Protein AF-0000000080572748 (afdb_homodimer)

Foldseek 3Di:
DQDDDDPVVLVVQLVVQQVCCVVPNDDGDDSVVSSVVVSVCRVPVVVVVVVVVVVVVVVVVVVVVVCCCVVVPDDPPCVVCVVCPPPDD/DQDDDDPVVLVVQLVVQQVCCVVPNPDGDDSVVSSVVVSVCRVPVVVVVVVVVVVVVVVVVVVVVVCCCVVVPDDPPCVVCVVPNPPDD

Radius of gyration: 27.67 Å; Cα contacts (8 Å, |Δi|>4): 99; chains: 2; bounding box: 28×85×69 Å

pLDDT: mean 92.62, std 9.14, range [50.91, 98.81]

Structure (mmCIF, N/CA/C/O backbone):
data_AF-0000000080572748-model_v1
#
loop_
_entity.id
_entity.type
_entity.pdbx_description
1 polymer 'DUF2164 domain-containing protein'
#
loop_
_atom_site.group_PDB
_atom_site.id
_atom_site.type_symbol
_atom_site.label_atom_id
_atom_site.label_alt_id
_atom_site.label_comp_id
_atom_site.label_asym_id
_atom_site.label_entity_id
_atom_site.label_seq_id
_atom_site.pdbx_PDB_ins_code
_atom_site.Cartn_x
_atom_site.Cartn_y
_atom_site.Cartn_z
_atom_site.occupancy
_atom_site.B_iso_or_equiv
_atom_site.auth_seq_id
_atom_site.auth_comp_id
_atom_site.auth_asym_id
_atom_site.auth_atom_id
_atom_site.pdbx_PDB_model_num
ATOM 1 N N . MET A 1 1 ? 10.016 -5.254 5.055 1 54 1 MET A N 1
ATOM 2 C CA . MET A 1 1 ? 9.023 -5.57 6.078 1 54 1 MET A CA 1
ATOM 3 C C . MET A 1 1 ? 7.984 -6.551 5.543 1 54 1 MET A C 1
ATOM 5 O O . MET A 1 1 ? 7.672 -6.539 4.352 1 54 1 MET A O 1
ATOM 9 N N . ALA A 1 2 ? 7.938 -7.727 6.195 1 63.44 2 ALA A N 1
ATOM 10 C CA . ALA A 1 2 ? 6.988 -8.758 5.773 1 63.44 2 ALA A CA 1
ATOM 11 C C . ALA A 1 2 ? 5.551 -8.289 5.98 1 63.44 2 ALA A C 1
ATOM 13 O O . ALA A 1 2 ? 5.207 -7.758 7.039 1 63.44 2 ALA A O 1
ATOM 14 N N . ILE A 1 3 ? 4.84 -8.203 4.883 1 83.25 3 ILE A N 1
ATOM 15 C CA . ILE A 1 3 ? 3.416 -7.898 4.953 1 83.25 3 ILE A CA 1
ATOM 16 C C . ILE A 1 3 ? 2.695 -8.992 5.746 1 83.25 3 ILE A C 1
ATOM 18 O O . ILE A 1 3 ? 2.779 -10.172 5.402 1 83.25 3 ILE A O 1
ATOM 22 N N . ALA A 1 4 ? 2.262 -8.578 6.941 1 84.69 4 ALA A N 1
ATOM 23 C CA . ALA A 1 4 ? 1.565 -9.516 7.816 1 84.69 4 ALA A CA 1
ATOM 24 C C . ALA A 1 4 ? 0.074 -9.562 7.492 1 84.69 4 ALA A C 1
ATOM 26 O O . ALA A 1 4 ? -0.58 -8.516 7.41 1 84.69 4 ALA A O 1
ATOM 27 N N . LEU A 1 5 ? -0.385 -10.766 7.273 1 93.31 5 LEU A N 1
ATOM 28 C CA . LEU A 1 5 ? -1.803 -10.984 7.004 1 93.31 5 LEU A CA 1
ATOM 29 C C . LEU A 1 5 ? -2.475 -11.703 8.164 1 93.31 5 LEU A C 1
ATOM 31 O O . LEU A 1 5 ? -1.882 -12.602 8.773 1 93.31 5 LEU A O 1
ATOM 35 N N . LYS A 1 6 ? -3.727 -11.258 8.375 1 93.38 6 LYS A N 1
ATOM 36 C CA . LYS A 1 6 ? -4.543 -12.062 9.281 1 93.38 6 LYS A CA 1
ATOM 37 C C . LYS A 1 6 ? -4.754 -13.469 8.727 1 93.38 6 LYS A C 1
ATOM 39 O O . LYS A 1 6 ? -4.82 -13.664 7.516 1 93.38 6 LYS A O 1
ATOM 44 N N . LYS A 1 7 ? -4.84 -14.43 9.672 1 95.88 7 LYS A N 1
ATOM 45 C CA . LYS A 1 7 ? -4.973 -15.836 9.305 1 95.88 7 LYS A CA 1
ATOM 46 C C . LYS A 1 7 ? -6.156 -16.047 8.367 1 95.88 7 LYS A C 1
ATOM 48 O O . LYS A 1 7 ? -6.047 -16.781 7.379 1 95.88 7 LYS A O 1
ATOM 53 N N . GLU A 1 8 ? -7.254 -15.43 8.672 1 97.5 8 GLU A N 1
ATOM 54 C CA . GLU A 1 8 ? -8.461 -15.602 7.867 1 97.5 8 GLU A CA 1
ATOM 55 C C . GLU A 1 8 ? -8.242 -15.094 6.441 1 97.5 8 GLU A C 1
ATOM 57 O O . GLU A 1 8 ? -8.703 -15.719 5.484 1 97.5 8 GLU A O 1
ATOM 62 N N . VAL A 1 9 ? -7.594 -13.969 6.324 1 97.62 9 VAL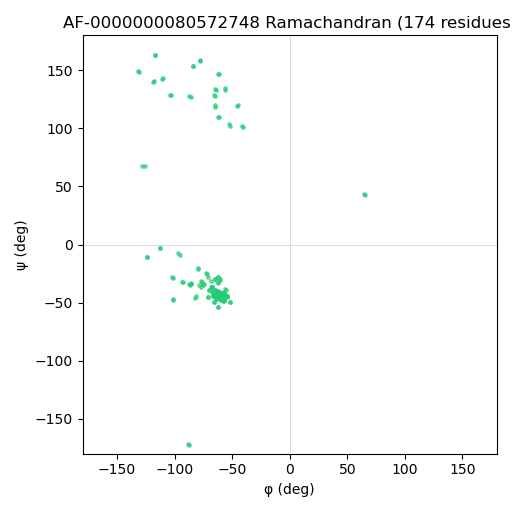 A N 1
ATOM 63 C CA . VAL A 1 9 ? -7.312 -13.391 5.016 1 97.62 9 VAL A CA 1
ATOM 64 C C . VAL A 1 9 ? -6.34 -14.289 4.254 1 97.62 9 VAL A C 1
ATOM 66 O O . VAL A 1 9 ? -6.527 -14.547 3.062 1 97.62 9 VAL A O 1
ATOM 69 N N . ARG A 1 10 ? -5.332 -14.742 4.965 1 97.56 10 ARG A N 1
ATOM 70 C CA . ARG A 1 10 ? -4.363 -15.648 4.355 1 97.56 10 ARG A CA 1
ATOM 71 C C . ARG A 1 10 ? -5.051 -16.891 3.795 1 97.56 10 ARG A C 1
ATOM 73 O O . ARG A 1 10 ? -4.777 -17.297 2.664 1 97.56 10 ARG A O 1
ATOM 80 N N . ASP A 1 11 ? -5.902 -17.516 4.551 1 98.25 11 ASP A N 1
ATOM 81 C CA . ASP A 1 11 ? -6.617 -18.719 4.125 1 98.25 11 ASP A CA 1
ATOM 82 C C . ASP A 1 11 ? -7.465 -18.438 2.887 1 98.25 11 ASP A C 1
ATOM 84 O O . ASP A 1 11 ? -7.527 -19.266 1.972 1 98.25 11 ASP A O 1
ATOM 88 N N . GLU A 1 12 ? -8.07 -17.328 2.932 1 98.5 12 GLU A N 1
ATOM 89 C CA . GLU A 1 12 ? -8.898 -16.953 1.791 1 98.5 12 GLU A CA 1
ATOM 90 C C . GLU A 1 12 ? -8.055 -16.766 0.532 1 98.5 12 GLU A C 1
ATOM 92 O O . GLU A 1 12 ? -8.461 -17.188 -0.557 1 98.5 12 GLU A O 1
ATOM 97 N N . LEU A 1 13 ? -6.91 -16.172 0.668 1 98.62 13 LEU A N 1
ATOM 98 C CA . LEU A 1 13 ? -6.031 -15.961 -0.478 1 98.62 13 LEU A CA 1
ATOM 99 C C . LEU A 1 13 ? -5.484 -17.297 -0.993 1 98.62 13 LEU A C 1
ATOM 101 O O . LEU A 1 13 ? -5.359 -17.484 -2.203 1 98.62 13 LEU A O 1
ATOM 105 N N . VAL A 1 14 ? -5.207 -18.203 -0.081 1 98.75 14 VAL A N 1
ATOM 106 C CA . VAL A 1 14 ? -4.73 -19.516 -0.479 1 98.75 14 VAL A CA 1
ATOM 107 C C . VAL A 1 14 ? -5.809 -20.234 -1.289 1 98.75 14 VAL A C 1
ATOM 109 O O . VAL A 1 14 ? -5.516 -20.828 -2.328 1 98.75 14 VAL A O 1
ATOM 112 N N . ARG A 1 15 ? -7.047 -20.125 -0.856 1 98.69 15 ARG A N 1
ATOM 113 C CA . ARG A 1 15 ? -8.156 -20.719 -1.591 1 98.69 15 ARG A CA 1
ATOM 114 C C . ARG A 1 15 ? -8.312 -20.07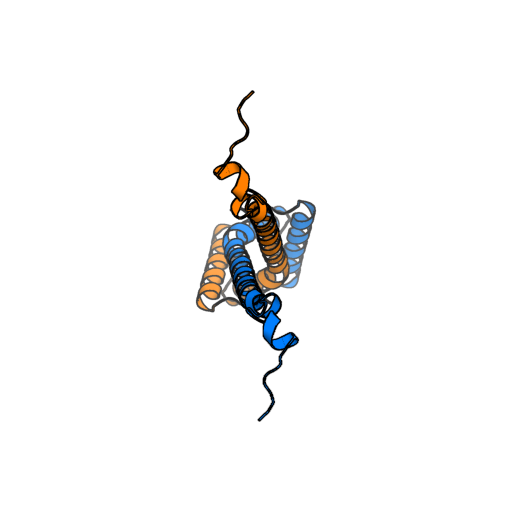8 -2.967 1 98.69 15 ARG A C 1
ATOM 116 O O . ARG A 1 15 ? -8.586 -20.781 -3.951 1 98.69 15 ARG A O 1
ATOM 123 N N . SER A 1 16 ? -8.164 -18.812 -2.99 1 98.81 16 SER A N 1
ATOM 124 C CA . SER A 1 16 ? -8.273 -18.094 -4.258 1 98.81 16 SER A CA 1
ATOM 125 C C . SER A 1 16 ? -7.176 -18.516 -5.227 1 98.81 16 SER A C 1
ATOM 127 O O . SER A 1 16 ? -7.426 -18.688 -6.422 1 98.81 16 SER A O 1
ATOM 129 N N . ILE A 1 17 ? -5.977 -18.703 -4.699 1 98.75 17 ILE A N 1
ATOM 130 C CA . ILE A 1 17 ? -4.863 -19.172 -5.52 1 98.75 17 ILE A CA 1
ATOM 131 C C . ILE A 1 17 ? -5.164 -20.562 -6.051 1 98.75 17 ILE A C 1
ATOM 133 O O . ILE A 1 17 ? -4.961 -20.844 -7.234 1 98.75 17 ILE A O 1
ATOM 137 N N . GLN A 1 18 ? -5.684 -21.453 -5.219 1 98.75 18 GLN A N 1
ATOM 138 C CA . GLN A 1 18 ? -6.031 -22.797 -5.648 1 98.75 18 GLN A CA 1
ATOM 139 C C . GLN A 1 18 ? -7.086 -22.781 -6.75 1 98.75 18 GLN A C 1
ATOM 141 O O . GLN A 1 18 ? -6.984 -23.516 -7.734 1 98.75 18 GLN A O 1
ATOM 146 N N . ARG A 1 19 ? -8.023 -21.922 -6.586 1 98.62 19 ARG A N 1
ATOM 147 C CA . ARG A 1 19 ? -9.078 -21.812 -7.59 1 98.62 19 ARG A CA 1
ATOM 148 C C . ARG A 1 19 ? -8.516 -21.312 -8.914 1 98.62 19 ARG A C 1
ATOM 150 O O . ARG A 1 19 ? -8.914 -21.781 -9.984 1 98.62 19 ARG A O 1
ATOM 157 N N . TYR A 1 20 ? -7.598 -20.359 -8.867 1 98.62 20 TYR A N 1
ATOM 158 C CA . TYR A 1 20 ? -6.961 -19.859 -10.086 1 98.62 20 TYR A CA 1
ATOM 159 C C . TYR A 1 20 ? -6.266 -20.984 -10.836 1 98.62 20 TYR A C 1
ATOM 161 O O . TYR A 1 20 ? -6.371 -21.078 -12.062 1 98.62 20 TYR A O 1
ATOM 169 N N . PHE A 1 21 ? -5.559 -21.812 -10.102 1 98.19 21 PHE A N 1
ATOM 170 C CA . PHE A 1 21 ? -4.852 -22.922 -10.734 1 98.19 21 PHE A CA 1
ATOM 171 C C . PHE A 1 21 ? -5.836 -23.906 -11.344 1 98.19 21 PHE A C 1
ATOM 173 O O 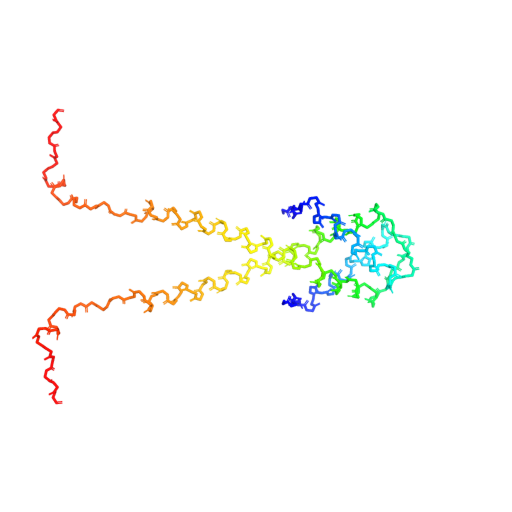. PHE A 1 21 ? -5.609 -24.422 -12.445 1 98.19 21 PHE A O 1
ATOM 180 N N . ASP A 1 22 ? -6.961 -24.172 -10.672 1 97.75 22 ASP A N 1
ATOM 181 C CA . ASP A 1 22 ? -7.984 -25.094 -11.172 1 97.75 22 ASP A CA 1
ATOM 182 C C . ASP A 1 22 ? -8.547 -24.609 -12.508 1 97.75 22 ASP A C 1
ATOM 184 O O . ASP A 1 22 ? -8.836 -25.422 -13.398 1 97.75 22 ASP A O 1
ATOM 188 N N . GLU A 1 23 ? -8.555 -23.312 -12.68 1 97.69 23 GLU A N 1
ATOM 189 C CA . GLU A 1 23 ? -9.281 -22.75 -13.82 1 97.69 23 GLU A CA 1
ATOM 190 C C . GLU A 1 23 ? -8.32 -22.375 -14.945 1 97.69 23 GLU A C 1
ATOM 192 O O . GLU A 1 23 ? -8.695 -22.391 -16.125 1 97.69 23 GLU A O 1
ATOM 197 N N . ASN A 1 24 ? -7.059 -22.031 -14.555 1 96.75 24 ASN A N 1
ATOM 198 C CA . ASN A 1 24 ? -6.238 -21.359 -15.547 1 96.75 24 ASN A CA 1
ATOM 199 C C . ASN A 1 24 ? -4.93 -22.094 -15.797 1 96.75 24 ASN A C 1
ATOM 201 O O . ASN A 1 24 ? -4.203 -21.781 -16.75 1 96.75 24 ASN A O 1
ATOM 205 N N . MET A 1 25 ? -4.668 -23.047 -14.945 1 94.62 25 MET A N 1
ATOM 206 C CA . MET A 1 25 ? -3.381 -23.719 -15.07 1 94.62 25 MET A CA 1
ATOM 207 C C . MET A 1 25 ? -3.57 -25.203 -15.406 1 94.62 25 MET A C 1
ATOM 209 O O . MET A 1 25 ? -4.641 -25.766 -15.164 1 94.62 25 MET A O 1
ATOM 213 N N . ASP A 1 26 ? -2.504 -25.812 -15.883 1 91.44 26 ASP A N 1
ATOM 214 C CA . ASP A 1 26 ? -2.566 -27.203 -16.297 1 91.44 26 ASP A CA 1
ATOM 215 C C . ASP A 1 26 ? -2.615 -28.141 -15.094 1 91.44 26 ASP A C 1
ATOM 217 O O . ASP A 1 26 ? -3.248 -29.203 -15.148 1 91.44 26 ASP A O 1
ATOM 221 N N . GLU A 1 27 ? -1.986 -27.797 -14.094 1 92.25 27 GLU A N 1
ATOM 222 C CA . GLU A 1 27 ? -1.92 -28.641 -12.906 1 92.25 27 GLU A CA 1
ATOM 223 C C . GLU A 1 27 ? -2.535 -27.938 -11.695 1 92.25 27 GLU A C 1
ATOM 225 O O . GLU A 1 27 ? -2.34 -26.734 -11.5 1 92.25 27 GLU A O 1
ATOM 230 N N . LYS A 1 28 ? -3.234 -28.734 -10.953 1 95.44 28 LYS A N 1
ATOM 231 C CA . LYS A 1 28 ? -3.768 -28.25 -9.68 1 95.44 28 LYS A CA 1
ATOM 232 C C . LYS A 1 28 ? -2.686 -28.219 -8.609 1 95.44 28 LYS A C 1
ATOM 234 O O . LYS A 1 28 ? -1.665 -28.891 -8.727 1 95.44 28 LYS A O 1
ATOM 239 N N . ILE A 1 29 ? -2.936 -27.375 -7.586 1 96.81 29 ILE A N 1
ATOM 240 C CA . ILE A 1 29 ? -1.977 -27.328 -6.488 1 96.81 29 ILE A CA 1
ATOM 241 C C . ILE A 1 29 ? -2.715 -27.438 -5.156 1 96.81 29 ILE A C 1
ATOM 243 O O . ILE A 1 29 ? -3.883 -27.047 -5.055 1 96.81 29 ILE A O 1
ATOM 247 N N . GLY A 1 30 ? -2.086 -28.031 -4.16 1 96.38 30 GLY A N 1
ATOM 248 C CA . GLY A 1 30 ? -2.658 -28.156 -2.826 1 96.38 30 GLY A CA 1
ATOM 249 C C . GLY A 1 30 ? -2.363 -26.969 -1.939 1 96.38 30 GLY A C 1
ATOM 250 O O . GLY A 1 30 ? -1.87 -25.938 -2.414 1 96.38 30 GLY A O 1
ATOM 251 N N . ASN A 1 31 ? -2.721 -27.094 -0.689 1 97.81 31 ASN A N 1
ATOM 252 C CA . ASN A 1 31 ? -2.633 -26.031 0.292 1 97.81 31 ASN A CA 1
ATOM 253 C C . ASN A 1 31 ? -1.187 -25.594 0.52 1 97.81 31 ASN A C 1
ATOM 255 O O . ASN A 1 31 ? -0.894 -24.391 0.574 1 97.81 31 ASN A O 1
ATOM 259 N N . ILE A 1 32 ? -0.311 -26.516 0.585 1 97.12 32 ILE A N 1
ATOM 260 C CA . ILE A 1 32 ? 1.09 -26.234 0.88 1 97.12 32 ILE A CA 1
ATOM 261 C C . ILE A 1 32 ? 1.704 -25.422 -0.262 1 97.12 32 ILE A C 1
ATOM 263 O O . ILE A 1 32 ? 2.328 -24.391 -0.033 1 97.12 32 ILE A O 1
ATOM 267 N N . ALA A 1 33 ? 1.522 -25.875 -1.534 1 97.56 33 ALA A N 1
ATOM 268 C CA . ALA A 1 33 ? 2.066 -25.203 -2.709 1 97.56 33 ALA A CA 1
ATOM 269 C C . ALA A 1 33 ? 1.459 -23.812 -2.873 1 97.56 33 ALA A C 1
ATOM 271 O O . ALA A 1 33 ? 2.164 -22.844 -3.193 1 97.56 33 ALA A O 1
ATOM 272 N N . ALA A 1 34 ? 0.122 -23.734 -2.621 1 98.44 34 ALA A N 1
ATOM 273 C CA . ALA A 1 34 ? -0.562 -22.438 -2.711 1 98.44 34 ALA A CA 1
ATOM 274 C C . ALA A 1 34 ? -0.036 -21.469 -1.661 1 98.44 34 ALA A C 1
ATOM 276 O O . ALA A 1 34 ? 0.146 -20.281 -1.942 1 98.44 34 ALA A O 1
ATOM 277 N N . GLY A 1 35 ? 0.205 -22.016 -0.489 1 98.19 35 GLY A N 1
ATOM 278 C CA . GLY A 1 35 ? 0.78 -21.188 0.568 1 98.19 35 GLY A CA 1
ATOM 279 C C . GLY A 1 35 ? 2.184 -20.703 0.253 1 98.19 35 GLY A C 1
ATOM 280 O O . GLY A 1 35 ? 2.531 -19.562 0.539 1 98.19 35 GLY A O 1
ATOM 281 N N . GLY A 1 36 ? 3.014 -21.625 -0.27 1 98.06 36 GLY A N 1
ATOM 282 C CA . GLY A 1 36 ? 4.348 -21.234 -0.7 1 98.06 36 GLY A CA 1
ATOM 283 C C . GLY A 1 36 ? 4.336 -20.141 -1.742 1 98.06 36 GLY A C 1
ATOM 284 O O . GLY A 1 36 ? 5.105 -19.172 -1.649 1 98.06 36 GLY A O 1
ATOM 285 N N . LEU A 1 37 ? 3.393 -20.266 -2.697 1 98.31 37 LEU A N 1
ATOM 286 C CA . LEU A 1 37 ? 3.271 -19.25 -3.736 1 98.31 37 LEU A CA 1
ATOM 287 C C . LEU A 1 37 ? 2.83 -17.906 -3.141 1 98.31 37 LEU A C 1
ATOM 289 O O . LEU A 1 37 ? 3.354 -16.859 -3.512 1 98.31 37 LEU A O 1
ATOM 293 N N . LEU A 1 38 ? 1.883 -17.938 -2.23 1 98.44 38 LEU A N 1
ATOM 294 C CA . LEU A 1 38 ? 1.466 -16.719 -1.552 1 98.44 38 LEU A CA 1
ATOM 295 C C . LEU A 1 38 ? 2.637 -16.078 -0.811 1 98.44 38 LEU A C 1
ATOM 297 O O . LEU A 1 38 ? 2.803 -14.859 -0.837 1 98.44 38 LEU A O 1
ATOM 301 N N . GLY A 1 39 ? 3.436 -16.891 -0.137 1 97.75 39 GLY A N 1
ATOM 302 C CA . GLY A 1 39 ? 4.625 -16.375 0.523 1 97.75 39 GLY A CA 1
ATOM 303 C C . GLY A 1 39 ? 5.574 -15.664 -0.422 1 97.75 39 GLY A C 1
ATOM 304 O O . GLY A 1 39 ? 6.047 -14.562 -0.125 1 97.75 39 GLY A O 1
ATOM 305 N N . PHE A 1 40 ? 5.777 -16.25 -1.541 1 98.44 40 PHE A N 1
ATOM 306 C CA . PHE A 1 40 ? 6.594 -15.648 -2.584 1 98.44 40 PHE A CA 1
ATOM 307 C C . PHE A 1 40 ? 6 -14.312 -3.027 1 98.44 40 PHE A C 1
ATOM 309 O O . PHE A 1 40 ? 6.715 -13.32 -3.156 1 98.44 40 PHE A O 1
ATOM 316 N N . VAL A 1 41 ? 4.719 -14.258 -3.281 1 98.38 41 VAL A N 1
ATOM 317 C CA . VAL A 1 41 ? 4.023 -13.055 -3.723 1 98.38 41 VAL A CA 1
ATOM 318 C C . VAL A 1 41 ? 4.215 -11.938 -2.693 1 98.38 41 VAL A C 1
ATOM 320 O O . VAL A 1 41 ? 4.59 -10.82 -3.045 1 98.38 41 VAL A O 1
ATOM 323 N N . LEU A 1 42 ? 3.988 -12.281 -1.445 1 98 42 LEU A N 1
ATOM 324 C CA . LEU A 1 42 ? 4.055 -11.281 -0.386 1 98 42 LEU A CA 1
ATOM 325 C C . LEU A 1 42 ? 5.473 -10.742 -0.235 1 98 42 LEU A C 1
ATOM 327 O O . LEU A 1 42 ? 5.664 -9.57 0.089 1 98 42 LEU A O 1
ATOM 331 N N . GLU A 1 43 ? 6.48 -11.57 -0.556 1 97.38 43 GLU A N 1
ATOM 332 C CA . GLU A 1 43 ? 7.875 -11.172 -0.38 1 97.38 43 GLU A CA 1
ATOM 333 C C . GLU A 1 43 ? 8.398 -10.43 -1.609 1 97.38 43 GLU A C 1
ATOM 335 O O . GLU A 1 43 ? 9.18 -9.492 -1.486 1 97.38 43 GLU A O 1
ATOM 340 N N . GLU A 1 44 ? 7.93 -10.828 -2.719 1 97.75 44 GLU A N 1
ATOM 341 C CA . GLU A 1 44 ? 8.531 -10.344 -3.961 1 97.75 44 GLU A CA 1
ATOM 342 C C . GLU A 1 44 ? 7.68 -9.242 -4.59 1 97.75 44 GLU A C 1
ATOM 344 O O . GLU A 1 44 ? 8.203 -8.188 -4.961 1 97.75 44 GLU A O 1
ATOM 349 N N . ILE A 1 45 ? 6.406 -9.445 -4.684 1 97.75 45 ILE A N 1
ATOM 350 C CA . ILE A 1 45 ? 5.496 -8.539 -5.367 1 97.75 45 ILE A CA 1
ATOM 351 C C . ILE A 1 45 ? 4.902 -7.551 -4.367 1 97.75 45 ILE A C 1
ATOM 353 O O . ILE A 1 45 ? 4.66 -6.387 -4.699 1 97.75 45 ILE A O 1
ATOM 357 N N . GLY A 1 46 ? 4.75 -8.039 -3.172 1 97.5 46 GLY A N 1
ATOM 358 C CA . GLY A 1 46 ? 4.125 -7.27 -2.109 1 97.5 46 GLY A CA 1
ATOM 359 C C . GLY A 1 46 ? 4.742 -5.895 -1.934 1 97.5 46 GLY A C 1
ATOM 360 O O . GLY A 1 46 ? 4.031 -4.887 -1.921 1 97.5 46 GLY A O 1
ATOM 361 N N . PRO A 1 47 ? 6.039 -5.828 -1.845 1 97.44 47 PRO A N 1
ATOM 362 C CA . PRO A 1 47 ? 6.691 -4.535 -1.614 1 97.44 47 PRO A CA 1
ATOM 363 C C . PRO A 1 47 ? 6.445 -3.541 -2.746 1 97.44 47 PRO A C 1
ATOM 365 O O . PRO A 1 47 ? 6.348 -2.336 -2.504 1 97.44 47 PRO A O 1
ATOM 368 N N . VAL A 1 48 ? 6.324 -4.004 -3.947 1 97.19 48 VAL A N 1
ATOM 369 C CA . VAL A 1 48 ? 6.055 -3.127 -5.082 1 97.19 48 VAL A CA 1
ATOM 370 C C . VAL A 1 48 ? 4.691 -2.459 -4.906 1 97.19 48 VAL A C 1
ATOM 372 O O . VAL A 1 48 ? 4.57 -1.238 -5.043 1 97.19 48 VAL A O 1
ATOM 375 N N . ILE A 1 49 ? 3.729 -3.193 -4.52 1 97.44 49 ILE A N 1
ATOM 376 C CA . ILE A 1 49 ? 2.365 -2.709 -4.332 1 97.44 49 ILE A CA 1
ATOM 377 C C . ILE A 1 49 ? 2.303 -1.813 -3.096 1 97.44 49 ILE A C 1
ATOM 379 O O . ILE A 1 49 ? 1.707 -0.734 -3.135 1 97.44 49 ILE A O 1
ATOM 383 N N . TYR A 1 50 ? 2.947 -2.289 -2.031 1 97.25 50 TYR A N 1
ATOM 384 C CA . TYR A 1 50 ? 2.975 -1.554 -0.773 1 97.25 50 TYR A CA 1
ATOM 385 C C . TYR A 1 50 ? 3.578 -0.168 -0.964 1 97.25 50 TYR A C 1
ATOM 387 O O . TYR A 1 50 ? 2.979 0.837 -0.574 1 97.25 50 TYR A O 1
ATOM 395 N N . ASN A 1 51 ? 4.684 -0.103 -1.615 1 96.94 51 ASN A N 1
ATOM 396 C CA . ASN A 1 51 ? 5.387 1.158 -1.831 1 96.94 51 ASN A CA 1
ATOM 397 C C . ASN A 1 51 ? 4.602 2.088 -2.752 1 96.94 51 ASN A C 1
ATOM 399 O O . ASN A 1 51 ? 4.621 3.307 -2.576 1 96.94 51 ASN A O 1
ATOM 403 N N . GLN A 1 52 ? 3.945 1.547 -3.721 1 96.62 52 GLN A N 1
ATOM 404 C CA . GLN A 1 52 ? 3.09 2.359 -4.578 1 96.62 52 GLN A CA 1
ATOM 405 C C . GLN A 1 52 ? 1.958 3 -3.783 1 96.62 52 GLN A C 1
ATOM 407 O O . GLN A 1 52 ? 1.632 4.172 -3.99 1 96.62 52 GLN A O 1
ATOM 412 N N . ALA A 1 53 ? 1.359 2.219 -2.879 1 96.75 53 ALA A N 1
ATOM 413 C CA . ALA A 1 53 ? 0.297 2.756 -2.033 1 96.75 53 ALA A CA 1
ATOM 414 C C . ALA A 1 53 ? 0.812 3.906 -1.17 1 96.75 53 ALA A C 1
ATOM 416 O O . ALA A 1 53 ? 0.152 4.941 -1.045 1 96.75 53 ALA A O 1
ATOM 417 N N . VAL A 1 54 ? 1.986 3.736 -0.58 1 96.94 54 VAL A N 1
ATOM 418 C CA . VAL A 1 54 ? 2.605 4.77 0.245 1 96.94 54 VAL A CA 1
ATOM 419 C C . VAL A 1 54 ? 2.822 6.031 -0.585 1 96.94 54 VAL A C 1
ATOM 421 O O . VAL A 1 54 ? 2.475 7.133 -0.154 1 96.94 54 VAL A O 1
ATOM 424 N N . ALA A 1 55 ? 3.342 5.867 -1.756 1 96.62 55 ALA A N 1
ATOM 425 C CA . ALA A 1 55 ? 3.602 7 -2.643 1 96.62 55 ALA A CA 1
ATOM 426 C C . ALA A 1 55 ? 2.303 7.711 -3.02 1 96.62 55 ALA A C 1
ATOM 428 O O . ALA A 1 55 ? 2.246 8.945 -3.045 1 96.62 55 ALA A O 1
ATOM 429 N N . ASP A 1 56 ? 1.254 6.938 -3.34 1 96.56 56 ASP A N 1
ATOM 430 C CA . ASP A 1 56 ? -0.046 7.504 -3.686 1 96.56 56 ASP A CA 1
ATOM 431 C C . ASP A 1 56 ? -0.6 8.344 -2.541 1 96.56 56 ASP A C 1
ATOM 433 O O . ASP A 1 56 ? -1.087 9.461 -2.762 1 96.56 56 ASP A O 1
ATOM 437 N N . VAL A 1 57 ? -0.517 7.812 -1.302 1 97.19 57 VAL A N 1
ATOM 438 C CA . VAL A 1 57 ? -1.012 8.547 -0.14 1 97.19 57 VAL A CA 1
ATOM 439 C C . VAL A 1 57 ? -0.207 9.828 0.045 1 97.19 57 VAL A C 1
ATOM 441 O O . VAL A 1 57 ? -0.773 10.891 0.306 1 97.19 57 VAL A O 1
ATOM 444 N N . GLN A 1 58 ? 1.078 9.711 -0.026 1 97.06 58 GLN A N 1
ATOM 445 C CA . GLN A 1 58 ? 1.948 10.875 0.113 1 97.06 58 GLN A CA 1
ATOM 446 C C . GLN A 1 58 ? 1.561 11.969 -0.875 1 97.06 58 GLN A C 1
ATOM 448 O O . GLN A 1 58 ? 1.469 13.141 -0.503 1 97.06 58 GLN A O 1
ATOM 453 N N . GLU A 1 59 ? 1.309 11.625 -2.119 1 96.81 59 GLU A N 1
ATOM 454 C CA . GLU A 1 59 ? 0.93 12.586 -3.146 1 96.81 59 GLU A CA 1
ATOM 455 C C . GLU A 1 59 ? -0.405 13.25 -2.816 1 96.81 59 GLU A C 1
ATOM 457 O O . GLU A 1 59 ? -0.541 14.469 -2.922 1 96.81 59 GLU A O 1
ATOM 462 N N . HIS A 1 60 ? -1.36 12.453 -2.352 1 95.94 60 HIS A N 1
ATOM 463 C CA . HIS A 1 60 ? -2.672 12.977 -1.99 1 95.94 60 HIS A CA 1
ATOM 464 C C . HIS A 1 60 ? -2.578 13.922 -0.796 1 95.94 60 HIS A C 1
ATOM 466 O O . HIS A 1 60 ? -3.234 14.961 -0.773 1 95.94 60 HIS A O 1
ATOM 472 N N . LEU A 1 61 ? -1.735 13.562 0.168 1 95.12 61 LEU A N 1
ATOM 473 C CA . LEU A 1 61 ? -1.549 14.383 1.359 1 95.12 61 LEU A CA 1
ATOM 474 C C . LEU A 1 61 ? -0.893 15.719 1.004 1 95.12 61 LEU A C 1
ATOM 476 O O . LEU A 1 61 ? -1.271 16.766 1.537 1 95.12 61 LEU A O 1
ATOM 480 N N . GLN A 1 62 ? 0.104 15.68 0.182 1 95.38 62 GLN A N 1
ATOM 481 C CA . GLN A 1 62 ? 0.792 16.891 -0.233 1 95.38 62 GLN A CA 1
ATOM 482 C C . GLN A 1 62 ? -0.179 17.891 -0.872 1 95.38 62 GLN A C 1
ATOM 484 O O . GLN A 1 62 ? -0.131 19.078 -0.584 1 95.38 62 GLN A O 1
ATOM 489 N N . VAL A 1 63 ? -1.096 17.422 -1.705 1 94.38 63 VAL A N 1
ATOM 490 C CA . VAL A 1 63 ? -2.094 18.266 -2.363 1 94.38 63 VAL A CA 1
ATOM 491 C C . VAL A 1 63 ? -3.029 18.875 -1.321 1 94.38 63 VAL A C 1
ATOM 493 O O . VAL A 1 63 ? -3.314 20.062 -1.357 1 94.38 63 VAL A O 1
ATOM 496 N N . ARG A 1 64 ? -3.447 18.094 -0.326 1 92.25 64 ARG A N 1
ATOM 497 C CA . ARG A 1 64 ? -4.387 18.547 0.694 1 92.25 64 ARG A CA 1
ATOM 498 C C . ARG A 1 64 ? -3.734 19.562 1.624 1 92.25 64 ARG A C 1
ATOM 500 O O . ARG A 1 64 ? -4.367 20.547 2.02 1 92.25 64 ARG A O 1
ATOM 507 N N . VAL A 1 65 ? -2.506 19.312 1.932 1 91.69 65 VAL A N 1
ATOM 508 C CA . VAL A 1 65 ? -1.763 20.234 2.789 1 91.69 65 VAL A CA 1
ATOM 509 C C . VAL A 1 65 ? -1.549 21.562 2.064 1 91.69 65 VAL A C 1
ATOM 511 O O . VAL A 1 65 ? -1.679 22.641 2.664 1 91.69 65 VAL A O 1
ATOM 514 N N . ALA A 1 66 ? -1.238 21.484 0.766 1 90.81 66 ALA A N 1
ATOM 515 C CA . ALA A 1 66 ? -1.072 22.703 -0.031 1 90.81 66 ALA A CA 1
ATOM 516 C C . ALA A 1 66 ? -2.367 23.5 -0.079 1 90.81 66 ALA A C 1
ATOM 518 O O . ALA A 1 66 ? -2.338 24.734 -0.078 1 90.81 66 ALA A O 1
ATOM 519 N N . ASP A 1 67 ? -3.508 22.875 0.039 1 93.5 67 ASP A N 1
ATOM 520 C CA . ASP A 1 67 ? -4.82 23.5 -0.027 1 93.5 67 ASP A CA 1
ATOM 521 C C . ASP A 1 67 ? -5.176 24.172 1.298 1 93.5 67 ASP A C 1
ATOM 523 O O . ASP A 1 67 ? -6.039 25.047 1.345 1 93.5 67 ASP A O 1
ATOM 527 N N . LEU A 1 68 ? -4.512 23.75 2.373 1 89.94 68 LEU A N 1
ATOM 528 C CA . LEU A 1 68 ? -4.812 24.266 3.703 1 89.94 68 LEU A CA 1
ATOM 529 C C . LEU A 1 68 ? -4.543 25.766 3.775 1 89.94 68 LEU A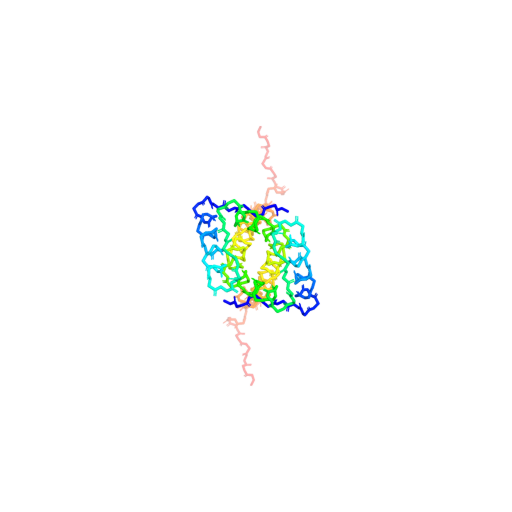 C 1
ATOM 531 O O . LEU A 1 68 ? -5.277 26.5 4.438 1 89.94 68 LEU A O 1
ATOM 535 N N . GLU A 1 69 ? -3.453 26.156 3.148 1 84.12 69 GLU A N 1
ATOM 536 C CA . GLU A 1 69 ? -3.156 27.594 3.15 1 84.12 69 GLU A CA 1
ATOM 537 C C . GLU A 1 69 ? -4.324 28.391 2.59 1 84.12 69 GLU A C 1
ATOM 539 O O . GLU A 1 69 ? -4.684 29.438 3.135 1 84.12 69 GLU A O 1
ATOM 544 N N . PHE A 1 70 ? -4.93 27.875 1.592 1 87.88 70 PHE A N 1
ATOM 545 C CA . PHE A 1 70 ? -6.043 28.562 0.941 1 87.88 70 PHE A CA 1
ATOM 546 C C . PHE A 1 70 ? -7.316 28.438 1.773 1 87.88 70 PHE A C 1
ATOM 548 O O . PHE A 1 70 ? -8.109 29.375 1.844 1 87.88 70 PHE A O 1
ATOM 555 N N . GLU A 1 71 ? -7.488 27.391 2.465 1 91.69 71 GLU A N 1
ATOM 556 C CA . GLU A 1 71 ? -8.727 27.094 3.176 1 91.69 71 GLU A CA 1
ATOM 557 C C . GLU A 1 71 ? -8.742 27.75 4.555 1 91.69 71 GLU A C 1
ATOM 559 O O . GLU A 1 71 ? -9.797 28.188 5.031 1 91.69 71 GLU A O 1
ATOM 564 N N . VAL A 1 72 ? -7.57 27.828 5.105 1 91.75 72 VAL A N 1
ATOM 565 C CA . VAL A 1 72 ? -7.52 28.281 6.496 1 91.75 72 VAL A CA 1
ATOM 566 C C . VAL A 1 72 ? -6.84 29.641 6.574 1 91.75 72 VAL A C 1
ATOM 568 O O . VAL A 1 72 ? -6.844 30.281 7.625 1 91.75 72 VAL A O 1
ATOM 571 N N . HIS A 1 73 ? -6.371 30.172 5.539 1 90.19 73 HIS A N 1
ATOM 572 C CA . HIS A 1 73 ? -5.699 31.453 5.547 1 90.19 73 HIS A CA 1
ATOM 573 C C . HIS A 1 73 ? -6.66 32.594 5.934 1 90.19 73 HIS A C 1
ATOM 575 O O . HIS A 1 73 ? -7.789 32.625 5.441 1 90.19 73 HIS A O 1
ATOM 581 N N . GLU A 1 74 ? -6.25 33.406 6.93 1 89.62 74 GLU A N 1
ATOM 582 C CA . GLU A 1 74 ? -6.957 34.594 7.32 1 89.62 74 GLU A CA 1
ATOM 583 C C . GLU A 1 74 ? -6.246 35.844 6.805 1 89.62 74 GLU A C 1
ATOM 585 O O . GLU A 1 74 ? -5.023 35.969 6.922 1 89.62 74 GLU A O 1
ATOM 590 N N . GLN A 1 75 ? -7.191 36.625 6.141 1 87 75 GLN A N 1
ATOM 591 C CA . GLN A 1 75 ? -6.629 37.875 5.676 1 87 75 GLN A CA 1
ATOM 592 C C . GLN A 1 75 ? -6.199 38.75 6.848 1 87 75 GLN A C 1
ATOM 594 O O . GLN A 1 75 ? -6.934 38.906 7.828 1 87 75 GLN A O 1
ATOM 599 N N . GLU A 1 76 ? -5.008 39.25 6.656 1 89.19 76 GLU A N 1
ATOM 600 C CA . GLU A 1 76 ? -4.465 40.156 7.684 1 89.19 76 GLU A CA 1
ATOM 601 C C . GLU A 1 76 ? -4.941 41.594 7.484 1 89.19 76 GLU A C 1
ATOM 603 O O . GLU A 1 76 ? -5.352 41.969 6.383 1 89.19 76 GLU A O 1
ATOM 608 N N . PHE A 1 77 ? -4.992 42.375 8.594 1 91.25 77 PHE A N 1
ATOM 609 C CA . PHE A 1 77 ? -5.211 43.812 8.555 1 91.25 77 PHE A CA 1
ATOM 610 C C . PHE A 1 77 ? -6.594 44.125 7.996 1 91.25 77 PHE A C 1
ATOM 612 O O . PHE A 1 77 ? -6.734 45.031 7.152 1 91.25 77 PHE A O 1
ATOM 619 N N . GLN A 1 78 ? -7.57 43.438 8.398 1 90.31 78 GLN A N 1
ATOM 620 C CA . GLN A 1 78 ? -8.93 43.594 7.891 1 90.31 78 GLN A CA 1
ATOM 621 C C . GLN A 1 78 ? -9.742 44.531 8.797 1 90.31 78 GLN A C 1
ATOM 623 O O . GLN A 1 78 ? -10.844 44.938 8.445 1 90.31 78 GLN A O 1
ATOM 628 N N . TYR A 1 79 ? -9.227 44.875 9.898 1 91.62 79 TYR A N 1
ATOM 629 C CA . TYR A 1 79 ? -9.969 45.625 10.906 1 91.62 79 TYR A CA 1
ATOM 630 C C . TYR A 1 79 ? -10.383 47 10.367 1 91.62 79 TYR A C 1
ATOM 632 O O . TYR A 1 79 ? -11.562 47.312 10.352 1 91.62 79 TYR A O 1
ATOM 640 N N . TRP A 1 80 ? -9.516 47.719 9.898 1 91.38 80 TRP A N 1
ATOM 641 C CA . TRP A 1 80 ? -9.789 49.062 9.422 1 91.38 80 TRP A CA 1
ATOM 642 C C . TRP A 1 80 ? -10.57 49.031 8.109 1 91.38 80 TRP A C 1
ATOM 644 O O . TRP A 1 80 ? -11.289 49.969 7.785 1 91.38 80 TRP A O 1
ATOM 654 N N . LYS A 1 81 ? -10.492 48.031 7.359 1 87.75 81 LYS A N 1
ATOM 655 C CA . LYS A 1 81 ? -11.258 47.906 6.125 1 87.75 81 LYS A CA 1
ATOM 656 C C . LYS A 1 81 ? -12.742 47.688 6.414 1 87.75 81 LYS A C 1
ATOM 658 O O . LYS A 1 81 ? -13.594 48.125 5.629 1 87.75 81 LYS A O 1
ATOM 663 N N . LYS A 1 82 ? -12.93 47.125 7.516 1 88.19 82 LYS A N 1
ATOM 664 C CA . LYS A 1 82 ? -14.32 46.875 7.91 1 88.19 82 LYS A CA 1
ATOM 665 C C . LYS A 1 82 ? -14.961 48.156 8.461 1 88.19 82 LYS A C 1
ATOM 667 O O . LYS A 1 82 ? -16.141 48.406 8.211 1 88.19 82 LYS A O 1
ATOM 672 N N . ILE A 1 83 ? -14.211 48.969 9.133 1 91.06 83 ILE A N 1
ATOM 673 C CA . ILE A 1 83 ? -14.727 50.188 9.773 1 91.06 83 ILE A CA 1
ATOM 674 C C . ILE A 1 83 ? -14.82 51.312 8.742 1 91.06 83 ILE A C 1
ATOM 676 O O . ILE A 1 83 ? -15.789 52.062 8.727 1 91.06 83 ILE A O 1
ATOM 680 N N . ASP A 1 84 ? -13.68 51.5 7.879 1 84.56 84 ASP A N 1
ATOM 681 C CA . ASP A 1 84 ? -13.609 52.531 6.859 1 84.56 84 ASP A CA 1
ATOM 682 C C . ASP A 1 84 ? -13.273 51.938 5.492 1 84.56 84 ASP A C 1
ATOM 684 O O . ASP A 1 84 ? -12.141 52.062 5.023 1 84.56 84 ASP A O 1
ATOM 688 N N . PRO A 1 85 ? -14.219 51.188 4.988 1 80.25 85 PRO A N 1
ATOM 689 C CA . PRO A 1 85 ? -13.93 50.562 3.688 1 80.25 85 PRO A CA 1
ATOM 690 C C . PRO A 1 85 ? -13.547 51.594 2.627 1 80.25 85 PRO A C 1
ATOM 692 O O . PRO A 1 85 ? -14.031 52.75 2.656 1 80.25 85 PRO A O 1
ATOM 695 N N . PRO A 1 86 ? -12.438 51.25 1.908 1 75.06 86 PRO A N 1
ATOM 696 C CA . PRO A 1 86 ? -12.023 52.188 0.873 1 75.06 86 PRO A CA 1
ATOM 697 C C . PRO A 1 86 ? -13.188 52.688 0.027 1 75.06 86 PRO A C 1
ATOM 699 O O . PRO A 1 86 ? -14.125 51.938 -0.251 1 75.06 86 PRO A O 1
ATOM 702 N N . ARG A 1 87 ? -13.445 53.875 -0.015 1 72.38 87 ARG A N 1
ATOM 703 C CA . ARG A 1 87 ? -14.438 54.5 -0.903 1 72.38 87 ARG A CA 1
ATOM 704 C C . ARG A 1 87 ? -14.188 54.062 -2.352 1 72.38 87 ARG A C 1
ATOM 706 O O . ARG A 1 87 ? -13.039 53.969 -2.789 1 72.38 87 ARG A O 1
ATOM 713 N N . ARG A 1 88 ? -14.992 53.219 -2.643 1 65.69 88 ARG A N 1
ATOM 714 C CA . ARG A 1 88 ? -14.953 52.938 -4.074 1 65.69 88 ARG A CA 1
ATOM 715 C C . ARG A 1 88 ? -14.805 54.25 -4.879 1 65.69 88 ARG A C 1
ATOM 717 O O . ARG A 1 88 ? -15.555 55.188 -4.68 1 65.69 88 ARG A O 1
ATOM 724 N N . ARG A 1 89 ? -13.57 54.469 -5.312 1 51 89 ARG A N 1
ATOM 725 C CA . ARG A 1 89 ? -13.648 55.531 -6.316 1 51 89 ARG A CA 1
ATOM 726 C C . ARG A 1 89 ? -14.523 55.094 -7.492 1 51 89 ARG A C 1
ATOM 728 O O . ARG A 1 89 ? -14.562 53.906 -7.844 1 51 89 ARG A O 1
ATOM 735 N N . MET B 1 1 ? -9.398 -0.228 -7.965 1 53.91 1 MET B N 1
ATOM 736 C CA . MET B 1 1 ? -8.406 0.457 -8.789 1 53.91 1 MET B CA 1
ATOM 737 C C . MET B 1 1 ? -7.254 -0.476 -9.141 1 53.91 1 MET B C 1
ATOM 739 O O . MET B 1 1 ? -6.902 -1.355 -8.352 1 53.91 1 MET B O 1
ATOM 743 N N . ALA B 1 2 ? -7.113 -0.713 -10.445 1 63.41 2 ALA B N 1
ATOM 744 C CA . ALA B 1 2 ? -6.051 -1.596 -10.914 1 63.41 2 ALA B CA 1
ATOM 745 C C . ALA B 1 2 ? -4.676 -1.008 -10.617 1 63.41 2 ALA B C 1
ATOM 747 O O . ALA B 1 2 ? -4.434 0.177 -10.859 1 63.41 2 ALA B O 1
ATOM 748 N N . ILE B 1 3 ? -3.914 -1.738 -9.844 1 83.19 3 ILE B N 1
ATOM 749 C CA . ILE B 1 3 ? -2.531 -1.354 -9.578 1 83.19 3 ILE B CA 1
ATOM 750 C C . ILE B 1 3 ? -1.741 -1.35 -10.883 1 83.19 3 ILE B C 1
ATOM 752 O O . ILE B 1 3 ? -1.686 -2.363 -11.586 1 83.19 3 ILE B O 1
ATOM 756 N N . ALA B 1 4 ? -1.399 -0.123 -11.289 1 84.62 4 ALA B N 1
ATOM 757 C CA . ALA B 1 4 ? -0.652 0.034 -12.539 1 84.62 4 ALA B CA 1
ATOM 758 C C . ALA B 1 4 ? 0.85 -0.076 -12.289 1 84.62 4 ALA B C 1
ATOM 760 O O . ALA B 1 4 ? 1.391 0.585 -11.398 1 84.62 4 ALA B O 1
ATOM 761 N N . LEU B 1 5 ? 1.449 -0.941 -13.062 1 93.38 5 LEU B N 1
ATOM 762 C CA . LEU B 1 5 ? 2.893 -1.127 -12.984 1 93.38 5 LEU B CA 1
ATOM 763 C C . LEU B 1 5 ? 3.578 -0.609 -14.25 1 93.38 5 LEU B C 1
ATOM 765 O O . LEU B 1 5 ? 3.055 -0.767 -15.352 1 93.38 5 LEU B O 1
ATOM 769 N N . LYS B 1 6 ? 4.754 -0.022 -13.969 1 93.44 6 LYS B N 1
ATOM 770 C CA . LYS B 1 6 ? 5.609 0.265 -15.117 1 93.44 6 LYS B CA 1
ATOM 771 C C . LYS B 1 6 ? 5.996 -1.018 -15.852 1 93.44 6 LYS B C 1
ATOM 773 O O . LYS B 1 6 ? 6.141 -2.072 -15.227 1 93.44 6 LYS B O 1
ATOM 778 N N . LYS B 1 7 ? 6.133 -0.865 -17.203 1 95.88 7 LYS B N 1
ATOM 779 C CA . LYS B 1 7 ? 6.434 -2.014 -18.047 1 95.88 7 LYS B CA 1
ATOM 780 C C . LYS B 1 7 ? 7.68 -2.746 -17.562 1 95.88 7 LYS B C 1
ATOM 782 O O . LYS B 1 7 ? 7.699 -3.977 -17.5 1 95.88 7 LYS B O 1
ATOM 787 N N . GLU B 1 8 ? 8.68 -2.01 -17.234 1 97.5 8 GLU B N 1
ATOM 788 C CA . GLU B 1 8 ? 9.938 -2.611 -16.797 1 97.5 8 GLU B CA 1
ATOM 789 C C . GLU B 1 8 ? 9.742 -3.42 -15.508 1 97.5 8 GLU B C 1
ATOM 791 O O . GLU B 1 8 ? 10.32 -4.496 -15.359 1 97.5 8 GLU B O 1
ATOM 796 N N . VAL B 1 9 ? 8.992 -2.887 -14.586 1 97.56 9 VAL B N 1
ATOM 797 C CA . VAL B 1 9 ? 8.711 -3.568 -13.32 1 97.56 9 VAL B CA 1
ATOM 798 C C . VAL B 1 9 ? 7.887 -4.824 -13.586 1 97.56 9 VAL B C 1
ATOM 800 O O . VAL B 1 9 ? 8.164 -5.887 -13.031 1 97.56 9 VAL B O 1
ATOM 803 N N . ARG B 1 10 ? 6.895 -4.656 -14.445 1 97.62 10 ARG B N 1
ATOM 804 C CA . ARG B 1 10 ? 6.062 -5.797 -14.812 1 97.62 10 ARG B CA 1
ATOM 805 C C . ARG B 1 10 ? 6.906 -6.93 -15.383 1 97.62 10 ARG B C 1
ATOM 807 O O . ARG B 1 10 ? 6.738 -8.094 -15 1 97.62 10 ARG B O 1
ATOM 814 N N . ASP B 1 11 ? 7.777 -6.648 -16.297 1 98.25 11 ASP B N 1
ATOM 815 C CA . ASP B 1 11 ? 8.641 -7.648 -16.922 1 98.25 11 ASP B CA 1
ATOM 816 C C . ASP B 1 11 ? 9.516 -8.344 -15.891 1 98.25 11 ASP B C 1
ATOM 818 O O . ASP B 1 11 ? 9.719 -9.555 -15.945 1 98.25 11 ASP B O 1
ATOM 822 N N . GLU B 1 12 ? 10 -7.555 -15.023 1 98.5 12 GLU B N 1
ATOM 823 C CA . GLU B 1 12 ? 10.844 -8.109 -13.969 1 98.5 12 GLU B CA 1
ATOM 824 C C . GLU B 1 12 ? 10.055 -9.062 -13.078 1 98.5 12 GLU B C 1
ATOM 826 O O . GLU B 1 12 ? 10.555 -10.125 -12.688 1 98.5 12 GLU B O 1
ATOM 831 N N . LEU B 1 13 ? 8.836 -8.719 -12.758 1 98.62 13 LEU B N 1
ATOM 832 C CA . LEU B 1 13 ? 8 -9.57 -11.914 1 98.62 13 LEU B CA 1
ATOM 833 C C . LEU B 1 13 ? 7.629 -10.859 -12.648 1 98.62 13 LEU B C 1
ATOM 835 O O . LEU B 1 13 ? 7.59 -11.93 -12.039 1 98.62 13 LEU B O 1
ATOM 839 N N . VAL B 1 14 ? 7.402 -10.742 -13.938 1 98.75 14 VAL B N 1
ATOM 840 C CA . VAL B 1 14 ? 7.094 -11.93 -14.734 1 98.75 14 VAL B CA 1
ATOM 841 C C . VAL B 1 14 ? 8.281 -12.883 -14.719 1 98.75 14 VAL B C 1
ATOM 843 O O . VAL B 1 14 ? 8.109 -14.094 -14.539 1 98.75 14 VAL B O 1
ATOM 846 N N . ARG B 1 15 ? 9.477 -12.344 -14.836 1 98.69 15 ARG B N 1
ATOM 847 C CA . ARG B 1 15 ? 10.68 -13.164 -14.781 1 98.69 15 ARG B CA 1
ATOM 848 C C . ARG B 1 15 ? 10.844 -13.812 -13.414 1 98.69 15 ARG B C 1
ATOM 850 O O . ARG B 1 15 ? 11.242 -14.977 -13.312 1 98.69 15 ARG B O 1
ATOM 857 N N . SER B 1 16 ? 10.562 -13.062 -12.414 1 98.81 16 SER B N 1
ATOM 858 C CA . SER B 1 16 ? 10.656 -13.578 -11.055 1 98.81 16 SER B CA 1
ATOM 859 C C . SER B 1 16 ? 9.664 -14.711 -10.828 1 98.81 16 SER B C 1
ATOM 861 O O . SER B 1 16 ? 9.992 -15.719 -10.188 1 98.81 16 SER B O 1
ATOM 863 N N . ILE B 1 17 ? 8.461 -14.547 -11.367 1 98.75 17 ILE B N 1
ATOM 864 C CA . ILE B 1 17 ? 7.449 -15.594 -11.266 1 98.75 17 ILE B CA 1
ATOM 865 C C . ILE B 1 17 ? 7.926 -16.844 -12 1 98.75 17 ILE B C 1
ATOM 867 O O . ILE B 1 17 ? 7.816 -17.953 -11.477 1 98.75 17 ILE B O 1
ATOM 871 N N . GLN B 1 18 ? 8.492 -16.703 -13.188 1 98.75 18 GLN B N 1
ATOM 872 C CA . GLN B 1 18 ? 9.008 -17.844 -13.945 1 98.75 18 GLN B CA 1
ATOM 873 C C . GLN B 1 18 ? 10.109 -18.562 -13.172 1 98.75 18 GLN B C 1
ATOM 875 O O . GLN B 1 18 ? 10.141 -19.797 -13.125 1 98.75 18 GLN B O 1
ATOM 880 N N . ARG B 1 19 ? 10.945 -17.797 -12.57 1 98.62 19 ARG B N 1
ATOM 881 C CA . ARG B 1 19 ? 12.031 -18.391 -11.789 1 98.62 19 ARG B CA 1
ATOM 882 C C . ARG B 1 19 ? 11.484 -19.172 -10.594 1 98.62 19 ARG B C 1
ATOM 884 O O . ARG B 1 19 ? 11.992 -20.234 -10.258 1 98.62 19 ARG B O 1
ATOM 891 N N . TYR B 1 20 ? 10.477 -18.641 -9.938 1 98.62 20 TYR B N 1
ATOM 892 C CA . TYR B 1 20 ? 9.852 -19.328 -8.82 1 98.62 20 TYR B CA 1
ATOM 893 C C . TYR B 1 20 ? 9.32 -20.688 -9.25 1 98.62 20 TYR B C 1
ATOM 895 O O . TYR B 1 20 ? 9.5 -21.688 -8.539 1 98.62 20 TYR B O 1
ATOM 903 N N . PHE B 1 21 ? 8.664 -20.719 -10.391 1 98.19 21 PHE B N 1
ATOM 904 C CA . PHE B 1 21 ? 8.117 -21.984 -10.883 1 98.19 21 PHE B CA 1
ATOM 905 C C . PHE B 1 21 ? 9.234 -22.969 -11.203 1 98.19 21 PHE B C 1
ATOM 907 O O . PHE B 1 21 ? 9.125 -24.156 -10.906 1 98.19 21 PHE B O 1
ATOM 914 N N . ASP B 1 22 ? 10.336 -22.484 -11.789 1 97.75 22 ASP B N 1
ATOM 915 C CA . ASP B 1 22 ? 11.477 -23.344 -12.133 1 97.75 22 ASP B CA 1
ATOM 916 C C . ASP B 1 22 ? 12.055 -24 -10.883 1 97.75 22 ASP B C 1
ATOM 918 O O . ASP B 1 22 ? 12.477 -25.156 -10.93 1 97.75 22 ASP B O 1
ATOM 922 N N . GLU B 1 23 ? 11.93 -23.328 -9.766 1 97.69 23 GLU B N 1
ATOM 923 C CA . GLU B 1 23 ? 12.648 -23.781 -8.578 1 97.69 23 GLU B CA 1
ATOM 924 C C . GLU B 1 23 ? 11.711 -24.516 -7.613 1 97.69 23 GLU B C 1
ATOM 926 O O . GLU B 1 23 ? 12.141 -25.391 -6.871 1 97.69 23 GLU B O 1
ATOM 931 N N . ASN B 1 24 ? 10.414 -24.141 -7.668 1 96.75 24 ASN B N 1
ATOM 932 C CA . ASN B 1 24 ? 9.57 -24.578 -6.559 1 96.75 24 ASN B CA 1
ATOM 933 C C . ASN B 1 24 ? 8.367 -25.375 -7.043 1 96.75 24 ASN B C 1
ATOM 935 O O . ASN B 1 24 ? 7.656 -25.984 -6.242 1 96.75 24 ASN B O 1
ATOM 939 N N . MET B 1 25 ? 8.164 -25.344 -8.32 1 94.69 25 MET B N 1
ATOM 940 C CA . MET B 1 25 ? 6.961 -26 -8.836 1 94.69 25 MET B CA 1
ATOM 941 C C . MET B 1 25 ? 7.324 -27.156 -9.758 1 94.69 25 MET B C 1
ATOM 943 O O . MET B 1 25 ? 8.438 -27.203 -10.289 1 94.69 25 MET B O 1
ATOM 947 N N . ASP B 1 26 ? 6.34 -28.016 -9.992 1 91.44 26 ASP B N 1
ATOM 948 C CA . ASP B 1 26 ? 6.574 -29.219 -10.805 1 91.44 26 ASP B CA 1
ATOM 949 C C . ASP B 1 26 ? 6.668 -28.859 -12.281 1 91.44 26 ASP B C 1
ATOM 951 O O . ASP B 1 26 ? 7.41 -29.5 -13.031 1 91.44 26 ASP B O 1
ATOM 955 N N . GLU B 1 27 ? 5.957 -27.938 -12.695 1 92.31 27 GLU B N 1
ATOM 956 C CA . GLU B 1 27 ? 5.93 -27.547 -14.102 1 92.31 27 GLU B CA 1
ATOM 957 C C . GLU B 1 27 ? 6.41 -26.109 -14.289 1 92.31 27 GLU B C 1
ATOM 959 O O . GLU B 1 27 ? 6.078 -25.234 -13.484 1 92.31 27 GLU B O 1
ATOM 964 N N . LYS B 1 28 ? 7.137 -25.953 -15.336 1 95.5 28 LYS B N 1
ATOM 965 C CA . LYS B 1 28 ? 7.547 -24.609 -15.734 1 95.5 28 LYS B CA 1
ATOM 966 C C . LYS B 1 28 ? 6.414 -23.875 -16.438 1 95.5 28 LYS B C 1
ATOM 968 O O . LYS B 1 28 ? 5.473 -24.5 -16.938 1 95.5 28 LYS B O 1
ATOM 973 N N . ILE B 1 29 ? 6.539 -22.531 -16.422 1 96.81 29 ILE B N 1
ATOM 974 C CA . ILE B 1 29 ? 5.527 -21.766 -17.125 1 96.81 29 ILE B CA 1
ATOM 975 C C . ILE B 1 29 ? 6.203 -20.719 -18.016 1 96.81 29 ILE B C 1
ATOM 977 O O . ILE B 1 29 ? 7.316 -20.281 -17.719 1 96.81 29 ILE B O 1
ATOM 981 N N . GLY B 1 30 ? 5.578 -20.391 -19.125 1 96.44 30 GLY B N 1
ATOM 982 C CA . GLY B 1 30 ? 6.09 -19.375 -20.031 1 96.44 30 GLY B CA 1
ATOM 983 C C . GLY B 1 30 ? 5.625 -17.969 -19.688 1 96.44 30 GLY B C 1
ATOM 984 O O . GLY B 1 30 ? 5.043 -17.75 -18.625 1 96.44 30 GLY B O 1
ATOM 985 N N . ASN B 1 31 ? 5.93 -17.047 -20.578 1 97.81 31 ASN B N 1
ATOM 986 C CA . ASN B 1 31 ? 5.676 -15.617 -20.359 1 97.81 31 ASN B CA 1
ATOM 987 C C . ASN B 1 31 ? 4.184 -15.328 -20.25 1 97.81 31 ASN B C 1
ATOM 989 O O . ASN B 1 31 ? 3.76 -14.57 -19.375 1 97.81 31 ASN B O 1
ATOM 993 N N . ILE B 1 32 ? 3.402 -15.953 -21.047 1 97.19 32 ILE B N 1
ATOM 994 C CA . ILE B 1 32 ? 1.967 -15.703 -21.078 1 97.19 32 ILE B CA 1
ATOM 995 C C . ILE B 1 32 ? 1.326 -16.141 -19.766 1 97.19 32 ILE B C 1
ATOM 997 O O . ILE B 1 32 ? 0.583 -15.391 -19.141 1 97.19 32 ILE B O 1
ATOM 1001 N N . ALA B 1 33 ? 1.629 -17.391 -19.312 1 97.62 33 ALA B N 1
ATOM 1002 C CA . ALA B 1 33 ? 1.074 -17.938 -18.078 1 97.62 33 ALA B CA 1
ATOM 1003 C C . ALA B 1 33 ? 1.536 -17.125 -16.875 1 97.62 33 ALA B C 1
ATOM 1005 O O . ALA B 1 33 ? 0.748 -16.859 -15.961 1 97.62 33 ALA B O 1
ATOM 1006 N N . ALA B 1 34 ? 2.836 -16.75 -16.891 1 98.44 34 ALA B N 1
ATOM 1007 C CA . ALA B 1 34 ? 3.379 -15.945 -15.797 1 98.44 34 ALA B CA 1
ATOM 1008 C C . ALA B 1 34 ? 2.701 -14.578 -15.734 1 98.44 34 ALA B C 1
ATOM 1010 O O . ALA B 1 34 ? 2.408 -14.07 -14.648 1 98.44 34 ALA B O 1
ATOM 1011 N N . GLY B 1 35 ? 2.463 -14.031 -16.906 1 98.19 35 GLY B N 1
ATOM 1012 C CA . GLY B 1 35 ? 1.751 -12.766 -16.969 1 98.19 35 GLY B CA 1
ATOM 1013 C C . GLY B 1 35 ? 0.321 -12.859 -16.469 1 98.19 35 GLY B C 1
ATOM 1014 O O . GLY B 1 35 ? -0.161 -11.961 -15.781 1 98.19 35 GLY B O 1
ATOM 1015 N N . GLY B 1 36 ? -0.378 -13.922 -16.906 1 98.06 36 GLY B N 1
ATOM 1016 C CA . GLY B 1 36 ? -1.722 -14.148 -16.406 1 98.06 36 GLY B CA 1
ATOM 1017 C 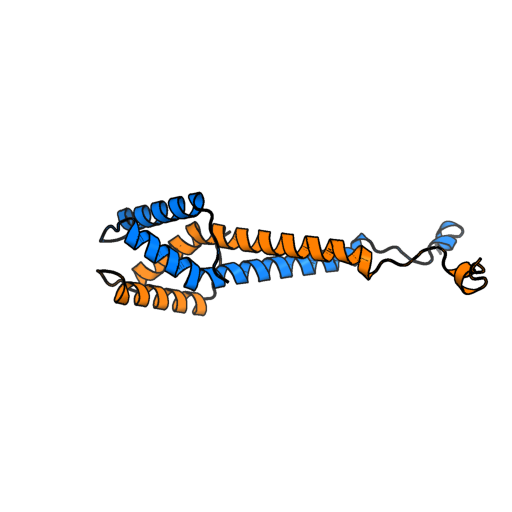C . GLY B 1 36 ? -1.78 -14.266 -14.891 1 98.06 36 GLY B C 1
ATOM 1018 O O . GLY B 1 36 ? -2.656 -13.68 -14.25 1 98.06 36 GLY B O 1
ATOM 1019 N N . LEU B 1 37 ? -0.791 -14.992 -14.328 1 98.31 37 LEU B N 1
ATOM 1020 C CA . LEU B 1 37 ? -0.728 -15.148 -12.883 1 98.31 37 LEU B CA 1
ATOM 1021 C C . LEU B 1 37 ? -0.466 -13.812 -12.203 1 98.31 37 LEU B C 1
ATOM 1023 O O . LEU B 1 37 ? -1.081 -13.5 -11.18 1 98.31 37 LEU B O 1
ATOM 1027 N N . LEU B 1 38 ? 0.444 -13.023 -12.75 1 98.5 38 LEU B N 1
ATOM 1028 C CA . LEU B 1 38 ? 0.692 -11.688 -12.211 1 98.5 38 LEU B CA 1
ATOM 1029 C C . LEU B 1 38 ? -0.577 -10.844 -12.242 1 98.5 38 LEU B C 1
ATOM 1031 O O . LEU B 1 38 ? -0.871 -10.117 -11.289 1 98.5 38 LEU B O 1
ATOM 1035 N N . 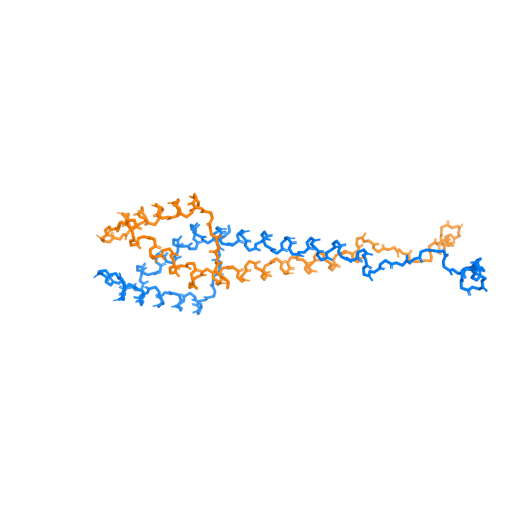GLY B 1 39 ? -1.321 -10.914 -13.328 1 97.81 39 GLY B N 1
ATOM 1036 C CA . GLY B 1 39 ? -2.592 -10.219 -13.414 1 97.81 39 GLY B CA 1
ATOM 1037 C C . GLY B 1 39 ? -3.564 -10.609 -12.32 1 97.81 39 GLY B C 1
ATOM 1038 O O . GLY B 1 39 ? -4.168 -9.742 -11.68 1 97.81 39 GLY B O 1
ATOM 1039 N N . PHE B 1 40 ? -3.645 -11.852 -12.086 1 98.5 40 PHE B N 1
ATOM 1040 C CA . PHE B 1 40 ? -4.465 -12.367 -10.992 1 98.5 40 PHE B CA 1
ATOM 1041 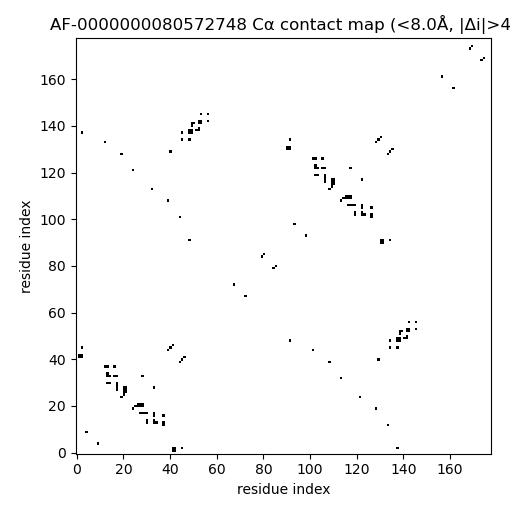C C . PHE B 1 40 ? -3.996 -11.812 -9.656 1 98.5 40 PHE B C 1
ATOM 1043 O O . PHE B 1 40 ? -4.809 -11.375 -8.836 1 98.5 40 PHE B O 1
ATOM 1050 N N . VAL B 1 41 ? -2.711 -11.844 -9.375 1 98.44 41 VAL B N 1
ATOM 1051 C CA . VAL B 1 41 ? -2.129 -11.359 -8.133 1 98.44 41 VAL B CA 1
ATOM 1052 C C . VAL B 1 41 ? -2.492 -9.891 -7.93 1 98.44 41 VAL B C 1
ATOM 1054 O O . VAL B 1 41 ? -2.967 -9.5 -6.859 1 98.44 41 VAL B O 1
ATOM 1057 N N . LEU B 1 42 ? -2.299 -9.117 -8.961 1 98.06 42 LEU B N 1
ATOM 1058 C CA . LEU B 1 42 ? -2.529 -7.676 -8.859 1 98.06 42 LEU B CA 1
ATOM 1059 C C . LEU B 1 42 ? -4.004 -7.379 -8.609 1 98.06 42 LEU B C 1
ATOM 1061 O O . LEU B 1 42 ? -4.336 -6.418 -7.914 1 98.06 42 LEU B O 1
ATOM 1065 N N . GLU B 1 43 ? -4.891 -8.25 -9.109 1 97.44 43 GLU B N 1
ATOM 1066 C CA . GLU B 1 43 ? -6.324 -8.016 -8.984 1 97.44 43 GLU B CA 1
ATOM 1067 C C . GLU B 1 43 ? -6.859 -8.562 -7.66 1 97.44 43 GLU B C 1
ATOM 1069 O O . GLU B 1 43 ? -7.746 -7.965 -7.051 1 97.44 43 GLU B O 1
ATOM 1074 N N . GLU B 1 44 ? -6.297 -9.625 -7.242 1 97.81 44 GLU B N 1
ATOM 1075 C CA . GLU B 1 44 ? -6.875 -10.344 -6.113 1 97.81 44 GLU B CA 1
ATOM 1076 C C . GLU B 1 44 ? -6.117 -10.055 -4.82 1 97.81 44 GLU B C 1
ATOM 1078 O O . GLU B 1 44 ? -6.727 -9.742 -3.797 1 97.81 44 GLU B O 1
ATOM 1083 N N . ILE B 1 45 ? -4.836 -10.125 -4.855 1 97.81 45 ILE B N 1
ATOM 1084 C CA . ILE B 1 45 ? -3.988 -9.984 -3.676 1 97.81 45 ILE B CA 1
ATOM 1085 C C . ILE B 1 45 ? -3.553 -8.531 -3.516 1 97.81 45 ILE B C 1
ATOM 1087 O O . ILE B 1 45 ? -3.42 -8.039 -2.395 1 97.81 45 ILE B O 1
ATOM 1091 N N . GLY B 1 46 ? -3.408 -7.891 -4.641 1 97.56 46 GLY B N 1
ATOM 1092 C CA . GLY B 1 46 ? -2.928 -6.52 -4.68 1 97.56 46 GLY B CA 1
ATOM 1093 C C . GLY B 1 46 ? -3.697 -5.59 -3.758 1 97.56 46 GLY B C 1
ATOM 1094 O O . GLY B 1 46 ? -3.1 -4.875 -2.951 1 97.56 46 GLY B O 1
ATOM 1095 N N . PRO B 1 47 ? -5.004 -5.625 -3.842 1 97.5 47 PRO B N 1
ATOM 1096 C CA . PRO B 1 47 ? -5.797 -4.711 -3.02 1 97.5 47 PRO B CA 1
ATOM 1097 C C . PRO B 1 47 ? -5.605 -4.941 -1.523 1 97.5 47 PRO B C 1
ATOM 1099 O O . PRO B 1 47 ? -5.648 -3.994 -0.737 1 97.5 47 PRO B O 1
ATOM 1102 N N . VAL B 1 48 ? -5.379 -6.145 -1.106 1 97.25 48 VAL B N 1
ATOM 1103 C CA . VAL B 1 48 ? -5.148 -6.445 0.302 1 97.25 48 VAL B CA 1
ATOM 1104 C C . VAL B 1 48 ? -3.877 -5.75 0.778 1 97.25 48 VAL B C 1
ATOM 1106 O O . VAL B 1 48 ? -3.877 -5.086 1.817 1 97.25 48 VAL B O 1
ATOM 1109 N N . ILE B 1 49 ? -2.861 -5.809 0.014 1 97.44 49 ILE B N 1
ATOM 1110 C CA . ILE B 1 49 ? -1.569 -5.215 0.338 1 97.44 49 ILE B CA 1
ATOM 1111 C C . ILE B 1 49 ? -1.666 -3.691 0.258 1 97.44 49 ILE B C 1
ATOM 1113 O O . ILE B 1 49 ? -1.188 -2.984 1.148 1 97.44 49 ILE B O 1
ATOM 1117 N N . TYR B 1 50 ? -2.301 -3.234 -0.814 1 97.25 50 TYR B N 1
ATOM 1118 C CA . TYR B 1 50 ? -2.469 -1.802 -1.039 1 97.25 50 TYR B CA 1
ATOM 1119 C C . TYR B 1 50 ? -3.209 -1.151 0.125 1 97.25 50 TYR B C 1
ATOM 1121 O O . TYR B 1 50 ? -2.738 -0.161 0.69 1 97.25 50 TYR B O 1
ATOM 1129 N N . ASN B 1 51 ? -4.289 -1.735 0.531 1 96.94 51 ASN B N 1
ATOM 1130 C CA . ASN B 1 51 ? -5.109 -1.192 1.607 1 96.94 51 ASN B CA 1
ATOM 1131 C C . ASN B 1 51 ? -4.383 -1.243 2.949 1 96.94 51 ASN B C 1
ATOM 1133 O O . ASN B 1 51 ? -4.551 -0.352 3.783 1 96.94 51 ASN B O 1
ATOM 1137 N N . GLN B 1 52 ? -3.623 -2.26 3.176 1 96.56 52 GLN B N 1
ATOM 1138 C CA . GLN B 1 52 ? -2.816 -2.326 4.391 1 96.56 52 GLN B CA 1
ATOM 1139 C C . GLN B 1 52 ? -1.805 -1.185 4.441 1 96.56 52 GLN B C 1
ATOM 1141 O O . GLN B 1 52 ? -1.596 -0.581 5.496 1 96.56 52 GLN B O 1
ATOM 1146 N N . ALA B 1 53 ? -1.164 -0.904 3.301 1 96.69 53 ALA B N 1
ATOM 1147 C CA . ALA B 1 53 ? -0.211 0.201 3.238 1 96.69 53 ALA B CA 1
ATOM 1148 C C . ALA B 1 53 ? -0.891 1.529 3.557 1 96.69 53 ALA B C 1
ATOM 1150 O O . ALA B 1 53 ? -0.356 2.342 4.316 1 96.69 53 ALA B O 1
ATOM 1151 N N . VAL B 1 54 ? -2.072 1.749 3 1 96.94 54 VAL B N 1
ATOM 1152 C CA . VAL B 1 54 ? -2.842 2.963 3.248 1 96.94 54 VAL B CA 1
ATOM 1153 C C . VAL B 1 54 ? -3.15 3.084 4.738 1 96.94 54 VAL B C 1
ATOM 1155 O O . VAL B 1 54 ? -2.947 4.145 5.336 1 96.94 54 VAL B O 1
ATOM 1158 N N . ALA B 1 55 ? -3.594 2.018 5.312 1 96.62 55 ALA B N 1
ATOM 1159 C CA . ALA B 1 55 ? -3.928 2.008 6.734 1 96.62 55 ALA B CA 1
ATOM 1160 C C . ALA B 1 55 ? -2.699 2.303 7.59 1 96.62 55 ALA B C 1
ATOM 1162 O O . ALA B 1 55 ? -2.775 3.057 8.562 1 96.62 55 ALA B O 1
ATOM 1163 N N . ASP B 1 56 ? -1.562 1.691 7.25 1 96.56 56 ASP B N 1
ATOM 1164 C CA . ASP B 1 56 ? -0.316 1.918 7.977 1 96.56 56 ASP B CA 1
ATOM 1165 C C . ASP B 1 56 ? 0.083 3.391 7.938 1 96.56 56 ASP B C 1
ATOM 1167 O O . ASP B 1 56 ? 0.46 3.965 8.961 1 96.56 56 ASP B O 1
ATOM 1171 N N . VAL B 1 57 ? -0.008 4.008 6.746 1 97.19 57 VAL B N 1
ATOM 1172 C CA . VAL B 1 57 ? 0.344 5.418 6.609 1 97.19 57 VAL B CA 1
ATOM 1173 C C . VAL B 1 57 ? -0.605 6.273 7.441 1 97.19 57 VAL B C 1
ATOM 1175 O O . VAL B 1 57 ? -0.173 7.199 8.133 1 97.19 57 VAL B O 1
ATOM 1178 N N . GLN B 1 58 ? -1.864 6 7.332 1 97.12 58 GLN B N 1
ATOM 1179 C CA . GLN B 1 58 ? -2.861 6.738 8.094 1 97.12 58 GLN B CA 1
ATOM 1180 C C . GLN B 1 58 ? -2.547 6.699 9.594 1 97.12 58 GLN B C 1
ATOM 1182 O O . GLN B 1 58 ? -2.604 7.73 10.266 1 97.12 58 GLN B O 1
ATOM 1187 N N . GLU B 1 59 ? -2.188 5.559 10.109 1 96.88 59 GLU B N 1
ATOM 1188 C CA . GLU B 1 59 ? -1.863 5.406 11.523 1 96.88 59 GLU B CA 1
ATOM 1189 C C . GLU B 1 59 ? -0.628 6.223 11.898 1 96.88 59 GLU B C 1
ATOM 1191 O O . GLU B 1 59 ? -0.621 6.914 12.922 1 96.88 59 GLU B O 1
ATOM 1196 N N . HIS B 1 60 ? 0.384 6.18 11.047 1 96 60 HIS B N 1
ATOM 1197 C CA . HIS B 1 60 ? 1.609 6.934 11.289 1 96 60 HIS B CA 1
ATOM 1198 C C . HIS B 1 60 ? 1.35 8.438 11.258 1 96 60 HIS B C 1
ATOM 1200 O O . HIS B 1 60 ? 1.884 9.18 12.086 1 96 60 HIS B O 1
ATOM 1206 N N . LEU B 1 61 ? 0.496 8.859 10.328 1 95.25 61 LEU B N 1
ATOM 1207 C CA . LEU B 1 61 ? 0.159 10.273 10.203 1 95.25 61 LEU B CA 1
ATOM 1208 C C . LEU B 1 61 ? -0.621 10.758 11.422 1 95.25 61 LEU B C 1
ATOM 1210 O O . LEU B 1 61 ? -0.387 11.867 11.914 1 95.25 61 LEU B O 1
ATOM 1214 N N . GLN B 1 62 ? -1.562 9.992 11.859 1 95.44 62 GLN B N 1
ATOM 1215 C CA . GLN B 1 62 ? -2.359 10.359 13.031 1 95.44 62 GLN B CA 1
ATOM 1216 C C . GLN B 1 62 ? -1.472 10.594 14.25 1 95.44 62 GLN B C 1
ATOM 1218 O O . GLN B 1 62 ? -1.666 11.555 14.992 1 95.44 62 GLN B O 1
ATOM 1223 N N . VAL B 1 63 ? -0.468 9.758 14.469 1 94.44 63 VAL B N 1
ATOM 1224 C CA . VAL B 1 63 ? 0.465 9.883 15.586 1 94.44 63 VAL B CA 1
ATOM 1225 C C . VAL B 1 63 ? 1.272 11.172 15.445 1 94.44 63 VAL B C 1
ATOM 1227 O O . VAL B 1 63 ? 1.423 11.922 16.406 1 94.44 63 VAL B O 1
ATOM 1230 N N . ARG B 1 64 ? 1.723 11.5 14.234 1 92.25 64 ARG B N 1
ATOM 1231 C CA . ARG B 1 64 ? 2.549 12.68 13.992 1 92.25 64 ARG B CA 1
ATOM 1232 C C . ARG B 1 64 ? 1.738 13.961 14.164 1 92.25 64 ARG B C 1
ATOM 1234 O O . ARG B 1 64 ? 2.234 14.953 14.703 1 92.25 64 ARG B O 1
ATOM 1241 N N . VAL B 1 65 ? 0.53 13.906 13.719 1 91.75 65 VAL B N 1
ATOM 1242 C CA . VAL B 1 65 ? -0.355 15.062 13.844 1 91.75 65 VAL B CA 1
ATOM 1243 C C . VAL B 1 65 ? -0.677 15.305 15.32 1 91.75 65 VAL B C 1
ATOM 1245 O O . VAL B 1 65 ? -0.702 16.453 15.773 1 91.75 65 VAL B O 1
ATOM 1248 N N . ALA B 1 66 ? -0.903 14.219 16.062 1 90.94 66 ALA B N 1
ATOM 1249 C CA . ALA B 1 66 ? -1.159 14.344 17.5 1 90.94 66 ALA B CA 1
ATOM 1250 C C . ALA B 1 66 ? 0.039 14.953 18.219 1 90.94 66 ALA B C 1
ATOM 1252 O O . ALA B 1 66 ? -0.126 15.719 19.172 1 90.94 66 ALA B O 1
ATOM 1253 N N . ASP B 1 67 ? 1.229 14.766 17.703 1 93.44 67 ASP B N 1
ATOM 1254 C CA . ASP B 1 67 ? 2.469 15.25 18.312 1 93.44 67 ASP B CA 1
ATOM 1255 C C . ASP B 1 67 ? 2.672 16.734 18.016 1 93.44 67 ASP B C 1
ATOM 1257 O O . ASP B 1 67 ? 3.426 17.422 18.719 1 93.44 67 ASP B O 1
ATOM 1261 N N . LEU B 1 68 ? 2.002 17.234 16.984 1 89.88 68 LEU B N 1
ATOM 1262 C CA . LEU B 1 68 ? 2.168 18.625 16.562 1 89.88 68 LEU B CA 1
ATOM 1263 C C . LEU B 1 68 ? 1.725 19.578 17.672 1 89.88 68 LEU B C 1
ATOM 1265 O O . LEU B 1 68 ? 2.328 20.625 17.859 1 89.88 68 LEU B O 1
ATOM 1269 N N . GLU B 1 69 ? 0.646 19.203 18.312 1 84.25 69 GLU B N 1
ATOM 1270 C CA . GLU B 1 69 ? 0.189 20.062 19.406 1 84.25 69 GLU B CA 1
ATOM 1271 C C . GLU B 1 69 ? 1.289 20.266 20.453 1 84.25 69 GLU B C 1
ATOM 1273 O O . GLU B 1 69 ? 1.489 21.375 20.938 1 84.25 69 GLU B O 1
ATOM 1278 N N . PHE B 1 70 ? 2.002 19.25 20.703 1 87.75 70 PHE B N 1
ATOM 1279 C CA . PHE B 1 70 ? 3.066 19.297 21.688 1 87.75 70 PHE B CA 1
ATOM 1280 C C . PHE B 1 70 ? 4.293 20.016 21.141 1 87.75 70 PHE B C 1
ATOM 1282 O O . PHE B 1 70 ? 4.977 20.734 21.859 1 87.75 70 PHE B O 1
ATOM 1289 N N . GLU B 1 71 ? 4.543 19.922 19.906 1 91.5 71 GLU B N 1
ATOM 1290 C CA . GLU B 1 71 ? 5.766 20.422 19.281 1 91.5 71 GLU B CA 1
ATOM 1291 C C . GLU B 1 71 ? 5.629 21.906 18.922 1 91.5 71 GLU B C 1
ATOM 1293 O O . GLU B 1 71 ? 6.598 22.656 19.016 1 91.5 71 GLU B O 1
ATOM 1298 N N . VAL B 1 72 ? 4.43 22.25 18.562 1 91.56 72 VAL B N 1
ATOM 1299 C CA . VAL B 1 72 ? 4.254 23.594 18.031 1 91.56 72 VAL B CA 1
ATOM 1300 C C . VAL B 1 72 ? 3.416 24.422 19 1 91.56 72 VAL B C 1
ATOM 1302 O O . VAL B 1 72 ? 3.283 25.641 18.828 1 91.56 72 VAL B O 1
ATOM 1305 N N . HIS B 1 73 ? 2.971 23.891 20.016 1 90.19 73 HIS B N 1
ATOM 1306 C CA . HIS B 1 73 ? 2.154 24.641 20.984 1 90.19 73 HIS B CA 1
ATOM 1307 C C . HIS B 1 73 ? 2.963 25.734 21.656 1 90.19 73 HIS B C 1
ATOM 1309 O O . HIS B 1 73 ? 4.098 25.5 22.078 1 90.19 73 HIS B O 1
ATOM 1315 N N . GLU B 1 74 ? 2.404 26.969 21.625 1 89.56 74 GLU B N 1
ATOM 1316 C CA . GLU B 1 74 ? 2.949 28.109 22.359 1 89.56 74 GLU B CA 1
ATOM 1317 C C . GLU B 1 74 ? 2.129 28.391 23.609 1 89.56 74 GLU B C 1
ATOM 1319 O O . GLU B 1 74 ? 0.897 28.422 23.562 1 89.56 74 GLU B O 1
ATOM 1324 N N . GLN B 1 75 ? 3.018 28.453 24.672 1 86.81 75 GLN B N 1
ATOM 1325 C CA . GLN B 1 75 ? 2.346 28.812 25.922 1 86.81 75 GLN B CA 1
ATOM 1326 C C . GLN B 1 75 ? 1.761 30.219 25.844 1 86.81 75 GLN B C 1
ATOM 1328 O O . GLN B 1 75 ? 2.426 31.141 25.375 1 86.81 75 GLN B O 1
ATOM 1333 N N . GLU B 1 76 ? 0.533 30.234 26.281 1 89.12 76 GLU B N 1
ATOM 1334 C CA . GLU B 1 76 ? -0.156 31.531 26.297 1 89.12 76 GLU B CA 1
ATOM 1335 C C . GLU B 1 76 ? 0.171 32.312 27.562 1 89.12 76 GLU B C 1
ATOM 1337 O O . GLU B 1 76 ? 0.59 31.734 28.562 1 89.12 76 GLU B O 1
ATOM 1342 N N . PHE B 1 77 ? 0.085 33.688 27.469 1 91.06 77 PHE B N 1
ATOM 1343 C CA . PHE B 1 77 ? 0.15 34.562 28.625 1 91.06 77 PHE B CA 1
ATOM 1344 C C . PHE B 1 77 ? 1.519 34.5 29.297 1 91.06 77 PHE B C 1
ATOM 1346 O O . PHE B 1 77 ? 1.612 34.375 30.516 1 91.06 77 PHE B O 1
ATOM 1353 N N . GLN B 1 78 ? 2.545 34.5 28.547 1 90.06 78 GLN B N 1
ATOM 1354 C CA . GLN B 1 78 ? 3.904 34.344 29.062 1 90.06 78 GLN B CA 1
ATOM 1355 C C . GLN B 1 78 ? 4.562 35.719 29.234 1 90.06 78 GLN B C 1
ATOM 1357 O O . GLN B 1 78 ? 5.641 35.812 29.828 1 90.06 78 GLN B O 1
ATOM 1362 N N . TYR B 1 79 ? 3.947 36.719 28.797 1 91.44 79 TYR B N 1
ATOM 1363 C CA . TYR B 1 79 ? 4.555 38.062 28.797 1 91.44 79 TYR B CA 1
ATOM 1364 C C . TYR B 1 79 ? 4.852 38.531 30.203 1 91.44 79 TYR B C 1
ATOM 1366 O O . TYR B 1 79 ? 5.992 38.875 30.531 1 91.44 79 TYR B O 1
ATOM 1374 N N . TRP B 1 80 ? 3.945 38.531 31.031 1 91.12 80 TRP B N 1
ATOM 1375 C CA . TRP B 1 80 ? 4.105 39.031 32.406 1 91.12 80 TRP B CA 1
ATOM 1376 C C . TRP B 1 80 ? 4.961 38.062 33.219 1 91.12 80 TRP B C 1
ATOM 1378 O O . TRP B 1 80 ? 5.59 38.5 34.219 1 91.12 80 TRP B O 1
ATOM 1388 N N . LYS B 1 81 ? 5.023 36.844 32.906 1 87.75 81 LYS B N 1
ATOM 1389 C CA . LYS B 1 81 ? 5.867 35.875 33.594 1 87.75 81 LYS B CA 1
ATOM 1390 C C . LYS B 1 81 ? 7.344 36.156 33.344 1 87.75 81 LYS B C 1
ATOM 1392 O O . LYS B 1 81 ? 8.195 35.875 34.188 1 87.75 81 LYS B O 1
ATOM 1397 N N . LYS B 1 82 ? 7.535 36.656 32.219 1 88.06 82 LYS B N 1
ATOM 1398 C CA . LYS B 1 82 ? 8.914 36.969 31.828 1 88.06 82 LYS B CA 1
ATOM 1399 C C . LYS B 1 82 ? 9.391 38.25 32.5 1 88.06 82 LYS B C 1
ATOM 1401 O O . LYS B 1 82 ? 10.547 38.344 32.906 1 88.06 82 LYS B O 1
ATOM 1406 N N . ILE B 1 83 ? 8.516 39.219 32.656 1 91 83 ILE B N 1
ATOM 1407 C CA . ILE B 1 83 ? 8.875 40.5 33.219 1 91 83 ILE B CA 1
ATOM 1408 C C . ILE B 1 83 ? 8.906 40.438 34.75 1 91 83 ILE B C 1
ATOM 1410 O O . ILE B 1 83 ? 9.797 41 35.375 1 91 83 ILE B O 1
ATOM 1414 N N . ASP B 1 84 ? 7.809 39.75 35.375 1 84.44 84 ASP B N 1
ATOM 1415 C CA . ASP B 1 84 ? 7.688 39.625 36.812 1 84.44 84 ASP B CA 1
ATOM 1416 C C . ASP B 1 84 ? 7.477 38.156 37.219 1 84.44 84 ASP B C 1
ATOM 1418 O O . ASP B 1 84 ? 6.355 37.75 37.562 1 84.44 84 ASP B O 1
ATOM 1422 N N . PRO B 1 85 ? 8.523 37.406 37 1 80.62 85 PRO B N 1
ATOM 1423 C CA . PRO B 1 85 ? 8.359 36 37.312 1 80.62 85 PRO B CA 1
ATOM 1424 C C . PRO B 1 85 ? 7.93 35.781 38.781 1 80.62 85 PRO B C 1
ATOM 1426 O O . PRO B 1 85 ? 8.305 36.562 39.656 1 80.62 85 PRO B O 1
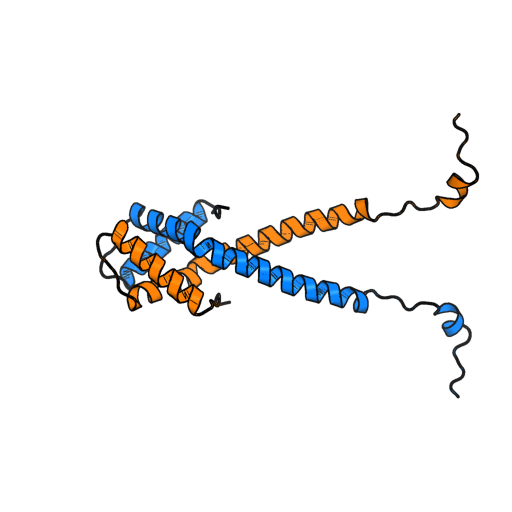ATOM 1429 N N . PRO B 1 86 ? 6.902 34.875 38.906 1 75.31 86 PRO B N 1
ATOM 1430 C CA . PRO B 1 86 ? 6.445 34.625 40.281 1 75.31 86 PRO B CA 1
ATOM 1431 C C . PRO B 1 86 ? 7.598 34.406 41.281 1 75.31 86 PRO B C 1
ATOM 1433 O O . PRO B 1 86 ? 8.617 33.812 40.906 1 75.31 86 PRO B O 1
ATOM 1436 N N . ARG B 1 87 ? 7.754 35.156 42.25 1 72.38 87 ARG B N 1
ATOM 1437 C CA . ARG B 1 87 ? 8.727 34.938 43.312 1 72.38 87 ARG B CA 1
ATOM 1438 C C . ARG B 1 87 ? 8.602 33.562 43.906 1 72.38 87 ARG B C 1
ATOM 1440 O O . ARG B 1 87 ? 7.488 33.031 44.031 1 72.38 87 ARG B O 1
ATOM 1447 N N . ARG B 1 88 ? 9.492 32.875 43.5 1 65.69 88 ARG B N 1
ATOM 1448 C CA . ARG B 1 88 ? 9.547 31.594 44.188 1 65.69 88 ARG B CA 1
ATOM 1449 C C . ARG B 1 88 ? 9.289 31.75 45.688 1 65.69 88 ARG B C 1
ATOM 1451 O O . ARG B 1 88 ? 9.93 32.562 46.344 1 65.69 88 ARG B O 1
ATOM 1458 N N . ARG B 1 89 ? 8.031 31.422 46.062 1 50.91 89 ARG B N 1
ATOM 1459 C CA . ARG B 1 89 ? 8.039 31.312 47.531 1 50.91 89 ARG B CA 1
ATOM 1460 C C . ARG B 1 89 ? 8.992 30.203 48 1 50.91 89 ARG B C 1
ATOM 1462 O O . ARG B 1 89 ? 9.164 29.203 47.281 1 50.91 89 ARG B O 1
#

Nearest PDB structures (foldseek):
  5e5a-assembly1_A  TM=5.055E-01  e=5.512E+00  Xenopus laevis
  6ftx-assembly1_A  TM=4.615E-01  e=6.260E+00  Petromyzon marinus
  5e5a-assembly1_A  TM=5.049E-01  e=5.594E+00  Xenopus laevis

Sequence (178 aa):
MAIALKKEVRDELVRSIQRYFDENMDEKIGNIAAGGLLGFVLEEIGPVIYNQAVADVQEHLQVRVADLEFEVHEQEFQYWKKIDPPRRRMAIALKKEVRDELVRSIQRYFDENMDEKIGNIAAGGLLGFVLEEIGPVIYNQAVADVQEHLQVRVADLEFEVHEQEFQYWKKIDPPRRR

Solvent-accessible surface area (backbone atoms only — not comparable to full-atom values): 10393 Å² total; per-residue (Å²): 130,82,75,83,72,56,68,70,59,47,53,50,50,32,51,50,47,34,50,47,24,65,74,74,41,96,57,74,57,54,72,66,58,28,42,52,50,49,51,48,42,44,67,65,52,33,54,59,44,25,52,49,28,45,51,52,50,51,54,54,48,52,56,53,57,62,45,40,57,71,72,65,60,73,81,75,85,50,66,59,48,70,78,58,51,75,71,77,126,131,82,76,81,69,56,69,69,58,48,54,51,50,33,51,51,48,33,51,47,25,65,73,74,42,97,57,74,57,55,71,67,58,28,44,52,49,49,51,48,41,45,66,64,51,33,56,60,44,26,51,49,29,45,52,51,49,52,54,54,48,52,54,54,56,63,46,40,57,73,72,67,58,72,82,73,86,50,67,60,47,70,78,59,51,77,71,77,125

InterPro domains:
  IPR018680 Protein of unknown function DUF2164 [PF09932] (3-76)

Secondary structure (DSSP, 8-state):
------HHHHHHHHHHHHHHHHHHSSS---HHHHHHHHHHHHHHTHHHHHHHHHHHHHHHHHHHHHHHHHHH---SS-HHHHHS-----/------HHHHHHHHHHHHHHHHHHSSS---HHHHHHHHHHHHHHTHHHHHHHHHHHHHHHHHHHHHHHHHHHPPPSS-HHHHHS-----

Organism: Ricinus communis (NCBI:txid3988)